Protein AF-A0AB33I3B4-F1 (afdb_monomer)

pLDDT: mean 81.53, std 11.17, range [46.66, 94.06]

Nearest PDB structures (foldseek):
  3l9x-assembly1_B  TM=9.784E-01  e=3.734E-07  Escherichia coli K-12
  3l9w-assembly1_A  TM=9.797E-01  e=5.227E-07  Escherichia coli K-12
  3f2v-assembly1_A-2  TM=9.753E-01  e=1.341E-06  Treponema denticola
  3l9w-assembly1_B  TM=9.763E-01  e=1.640E-06  Escherichia coli K-12
  5lva-assembly2_B  TM=9.719E-01  e=1.434E-06  Bacillus subtilis

Mean predicted aligned error: 6.93 Å

Organism: Escherichia coli (NCBI:txid562)

Sequence (97 aa):
MSQPAKVLLLFAHPESQDSVANRVLLKPATQLSNVTVHDLYAHYPDFFIDIPREQALLREHEVIVFQHPLYTYSCPALLKEWLDREETNWRESTGVA

InterPro domains:
  IPR003680 Flavodoxin-like fold [PF02525] (6-85)
  IPR029039 Flavoprotein-like superfamily [G3DSA:3.40.50.360] (5-88)
  IPR029039 Flavoprotein-like superfamily [SSF52218] (5-85)
  IPR046980 Glutathione-regulated potassium-efflux system ancillary protein KefG/KefF [PTHR47307] (5-85)

Radius of gyration: 14.54 Å; Cα contacts (8 Å, |Δi|>4): 102; chains: 1; bounding box: 38×36×38 Å

Solvent-accessible surface area (backbone atoms only — not comparable to full-atom values): 5878 Å² total; per-residue (Å²): 131,85,76,76,71,33,30,35,35,43,31,39,48,93,62,59,92,77,37,67,68,55,57,63,57,44,55,63,46,68,70,38,93,45,40,45,77,42,51,48,44,80,74,30,76,83,72,70,76,58,59,75,58,52,54,50,56,57,71,75,31,80,40,80,43,85,47,60,64,80,49,94,92,39,71,49,71,68,55,51,51,51,54,53,50,54,52,51,53,50,31,65,76,69,67,66,122

Structure (mmCIF, N/CA/C/O backbone):
data_AF-A0AB33I3B4-F1
#
_entry.id   AF-A0AB33I3B4-F1
#
loop_
_atom_site.group_PDB
_atom_site.id
_atom_site.type_symbol
_atom_site.label_atom_id
_atom_site.label_alt_id
_atom_site.label_comp_id
_atom_site.label_asym_id
_atom_site.label_entity_id
_atom_site.label_seq_id
_atom_site.pdbx_PDB_ins_code
_atom_site.Cartn_x
_atom_site.Cartn_y
_atom_site.Cartn_z
_atom_site.occupancy
_atom_site.B_iso_or_equiv
_atom_site.auth_seq_id
_atom_site.auth_comp_id
_atom_site.auth_asym_id
_atom_site.auth_atom_id
_atom_site.pdbx_PDB_model_num
ATOM 1 N N . MET A 1 1 ? -20.238 11.017 19.740 1.00 46.66 1 MET A N 1
ATOM 2 C CA . MET A 1 1 ? -19.020 10.184 19.848 1.00 46.66 1 MET A CA 1
ATOM 3 C C . MET A 1 1 ? -18.355 10.221 18.485 1.00 46.66 1 MET A C 1
ATOM 5 O O . MET A 1 1 ? -19.049 9.943 17.516 1.00 46.66 1 MET A O 1
ATOM 9 N N . SER A 1 2 ? -17.101 10.670 18.386 1.00 66.25 2 SER A N 1
ATOM 10 C CA . SER A 1 2 ? -16.400 10.732 17.096 1.00 66.25 2 SER A CA 1
ATOM 11 C C . SER A 1 2 ? -16.197 9.306 16.591 1.00 66.25 2 SER A C 1
ATOM 13 O O . SER A 1 2 ? -15.661 8.481 17.331 1.00 66.25 2 SER A O 1
ATO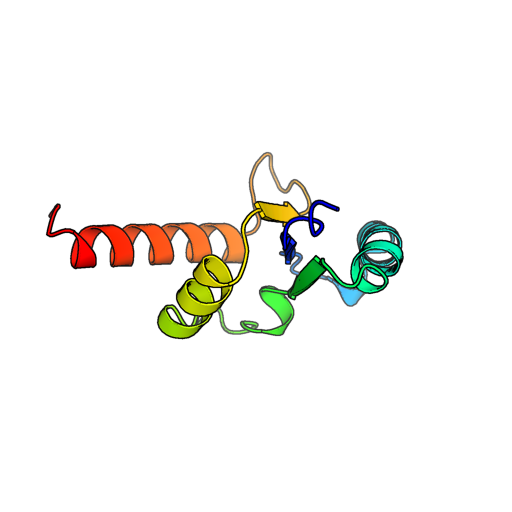M 15 N N . GLN A 1 3 ? -16.678 8.997 15.387 1.00 70.81 3 GLN A N 1
ATOM 16 C CA . GLN A 1 3 ? -16.332 7.741 14.721 1.00 70.81 3 GLN A CA 1
ATOM 17 C C . GLN A 1 3 ? -14.802 7.711 14.539 1.00 70.81 3 GLN A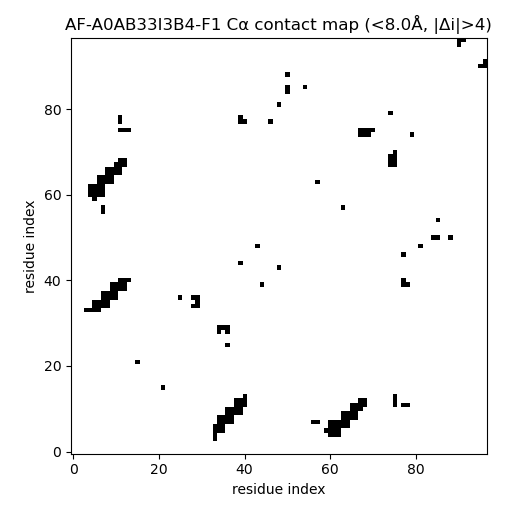 C 1
ATOM 19 O O . GLN A 1 3 ? -14.219 8.758 14.243 1.00 70.81 3 GLN A O 1
ATOM 24 N N . PRO A 1 4 ? -14.136 6.570 14.783 1.00 80.06 4 PRO A N 1
ATOM 25 C CA . PRO A 1 4 ? -12.706 6.453 14.533 1.00 80.06 4 PRO A CA 1
ATOM 26 C C . PRO A 1 4 ? -12.439 6.602 13.032 1.00 80.06 4 PRO A C 1
ATOM 28 O O . PRO A 1 4 ? -13.172 6.034 12.222 1.00 80.06 4 PRO A O 1
ATOM 31 N N . ALA A 1 5 ? -11.402 7.364 12.676 1.00 87.44 5 ALA A N 1
ATOM 32 C CA . ALA A 1 5 ? -11.053 7.608 11.282 1.00 87.44 5 ALA A CA 1
ATOM 33 C C . ALA A 1 5 ? -10.780 6.290 10.544 1.00 87.44 5 ALA A C 1
ATOM 35 O O . ALA A 1 5 ? -10.162 5.372 11.106 1.00 87.44 5 ALA A O 1
ATOM 36 N N . LYS A 1 6 ? -11.231 6.200 9.291 1.00 92.75 6 LYS A N 1
ATOM 37 C CA . LYS A 1 6 ? -10.950 5.038 8.437 1.00 92.75 6 LYS A CA 1
ATOM 38 C C . LYS A 1 6 ? -9.506 5.087 7.951 1.00 92.75 6 LYS A C 1
ATOM 40 O O . LYS A 1 6 ? -9.101 6.052 7.305 1.00 92.75 6 LYS A O 1
ATOM 45 N N . VAL A 1 7 ? -8.744 4.040 8.242 1.00 93.19 7 VAL A N 1
ATOM 46 C CA . VAL A 1 7 ? -7.321 3.935 7.913 1.00 93.19 7 VAL A CA 1
ATOM 47 C C . VAL A 1 7 ? -7.121 2.915 6.800 1.00 93.19 7 VAL A C 1
ATOM 49 O O . VAL A 1 7 ? -7.524 1.764 6.942 1.00 93.19 7 VAL A O 1
ATOM 52 N N . LEU A 1 8 ? -6.462 3.316 5.718 1.00 93.50 8 LEU A N 1
ATOM 53 C CA . LEU A 1 8 ? -5.944 2.418 4.695 1.00 93.50 8 LEU A CA 1
ATOM 54 C C . LEU A 1 8 ? -4.477 2.114 4.999 1.00 93.50 8 LEU A C 1
ATOM 56 O O . LEU A 1 8 ? -3.631 3.004 4.951 1.00 93.50 8 LEU A O 1
ATOM 60 N N . LEU A 1 9 ? -4.170 0.859 5.307 1.00 91.62 9 LEU A N 1
ATOM 61 C CA . LEU A 1 9 ? -2.808 0.370 5.474 1.00 91.62 9 LEU A CA 1
ATOM 62 C C . LEU A 1 9 ? -2.339 -0.258 4.158 1.00 91.62 9 LEU A C 1
ATOM 64 O O . LEU A 1 9 ? -2.659 -1.412 3.872 1.00 91.62 9 LEU A O 1
ATOM 68 N N . LEU A 1 10 ? -1.580 0.506 3.374 1.00 90.88 10 LEU A N 1
ATOM 69 C CA . LEU A 1 10 ? -0.922 0.039 2.158 1.00 90.88 10 LEU A CA 1
ATOM 70 C C . LEU A 1 10 ? 0.332 -0.738 2.540 1.00 90.88 10 LEU A C 1
ATOM 72 O O . LEU A 1 10 ? 1.342 -0.171 2.963 1.00 90.88 10 LEU A O 1
ATOM 76 N N . PHE A 1 11 ? 0.247 -2.052 2.405 1.00 87.81 11 PHE A N 1
ATOM 77 C CA . PHE A 1 11 ? 1.317 -2.973 2.718 1.00 87.81 11 PHE A CA 1
ATOM 78 C C . PHE A 1 11 ? 2.053 -3.379 1.441 1.00 87.81 11 PHE A C 1
ATOM 80 O O . PHE A 1 11 ? 1.454 -3.905 0.507 1.00 87.81 11 PHE A O 1
ATOM 87 N N . ALA A 1 12 ? 3.363 -3.146 1.399 1.00 86.31 12 ALA A N 1
ATOM 88 C CA . ALA A 1 12 ? 4.204 -3.517 0.267 1.00 86.31 12 ALA A CA 1
ATOM 89 C C . ALA A 1 12 ? 5.388 -4.353 0.750 1.00 86.31 12 ALA A C 1
ATOM 91 O O . ALA A 1 12 ? 6.374 -3.814 1.255 1.00 86.31 12 ALA A O 1
ATOM 92 N N . HIS A 1 13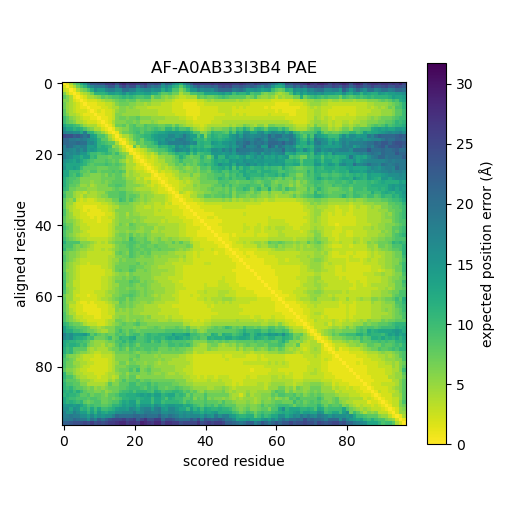 ? 5.310 -5.675 0.596 1.00 81.25 13 HIS A N 1
ATOM 93 C CA . HIS A 1 13 ? 6.420 -6.571 0.902 1.00 81.25 13 HIS A CA 1
ATOM 94 C C . HIS A 1 13 ? 6.537 -7.693 -0.147 1.00 81.25 13 HIS A C 1
ATOM 96 O O . HIS A 1 13 ? 5.650 -8.542 -0.205 1.00 81.25 13 HIS A O 1
ATOM 102 N N . PRO A 1 14 ? 7.634 -7.756 -0.928 1.00 70.19 14 PRO A N 1
ATOM 103 C CA . PRO A 1 14 ? 7.782 -8.721 -2.023 1.00 70.19 14 PRO A CA 1
ATOM 104 C C . PRO A 1 14 ? 7.801 -10.183 -1.557 1.00 70.19 14 PRO A C 1
ATOM 106 O O . PRO A 1 14 ? 7.253 -11.045 -2.231 1.00 70.19 14 PRO A O 1
ATOM 109 N N . GLU A 1 15 ? 8.361 -10.466 -0.377 1.00 67.50 15 GLU A N 1
ATOM 110 C CA . GLU A 1 15 ? 8.376 -11.813 0.223 1.00 67.50 15 GLU A CA 1
ATOM 111 C C . GLU A 1 15 ? 7.500 -11.875 1.484 1.00 67.50 15 GLU A C 1
ATOM 113 O O . GLU A 1 15 ? 7.975 -12.078 2.602 1.00 67.50 15 GLU A O 1
ATOM 118 N N . SER A 1 16 ? 6.204 -11.578 1.351 1.00 60.16 16 SER A N 1
ATOM 119 C CA . SER A 1 16 ? 5.296 -11.502 2.510 1.00 60.16 16 SER A CA 1
ATOM 120 C C . SER A 1 16 ? 5.173 -12.830 3.279 1.00 60.16 16 SER A C 1
ATOM 122 O O . SER A 1 16 ? 4.935 -12.812 4.490 1.00 60.16 16 SER A O 1
ATOM 124 N N . GLN A 1 17 ? 5.403 -13.973 2.616 1.00 56.47 17 GLN A N 1
ATOM 125 C CA . GLN A 1 17 ? 5.329 -15.312 3.219 1.00 56.47 17 GLN A CA 1
ATOM 126 C C . GLN A 1 17 ? 6.433 -15.578 4.258 1.00 56.47 17 GLN A C 1
ATOM 128 O O . GLN A 1 17 ? 6.162 -16.241 5.262 1.00 56.47 17 GLN A O 1
ATOM 133 N N . ASP A 1 18 ? 7.613 -14.976 4.092 1.00 57.09 18 ASP A N 1
ATOM 134 C CA . ASP A 1 18 ? 8.761 -15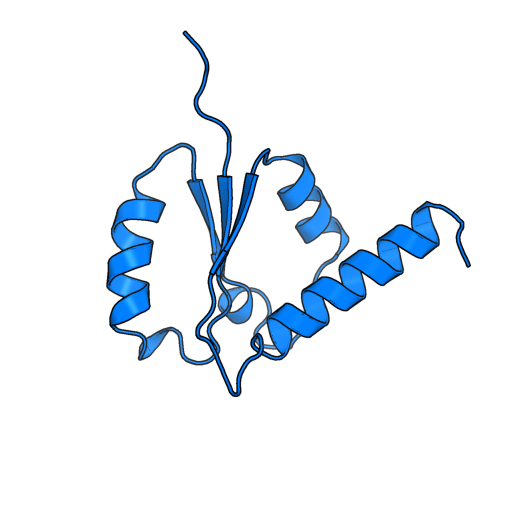.153 4.994 1.00 57.09 18 ASP A CA 1
ATOM 135 C C . ASP A 1 18 ? 8.885 -14.030 6.041 1.00 57.09 18 ASP A C 1
ATOM 137 O O . ASP A 1 18 ? 9.732 -14.060 6.939 1.00 57.09 18 ASP A O 1
ATOM 141 N N . SER A 1 19 ? 7.995 -13.034 5.989 1.00 58.53 19 SER A N 1
ATOM 142 C CA . SER A 1 19 ? 8.080 -11.844 6.833 1.00 58.53 19 SER A CA 1
ATOM 143 C C . SER A 1 19 ? 7.456 -12.053 8.221 1.00 58.53 19 SER A C 1
ATOM 145 O O . SER A 1 19 ? 6.286 -11.746 8.477 1.00 58.53 19 SER A O 1
ATOM 147 N N . VAL A 1 20 ? 8.263 -12.553 9.162 1.00 59.62 20 VAL A N 1
ATOM 148 C CA . VAL A 1 20 ? 7.866 -12.788 10.567 1.00 59.62 20 VAL A CA 1
ATOM 149 C C . VAL A 1 20 ? 7.384 -11.500 11.252 1.00 59.62 20 VAL A C 1
ATOM 151 O O . VAL A 1 20 ? 6.357 -11.512 11.930 1.00 59.62 20 VAL A O 1
ATO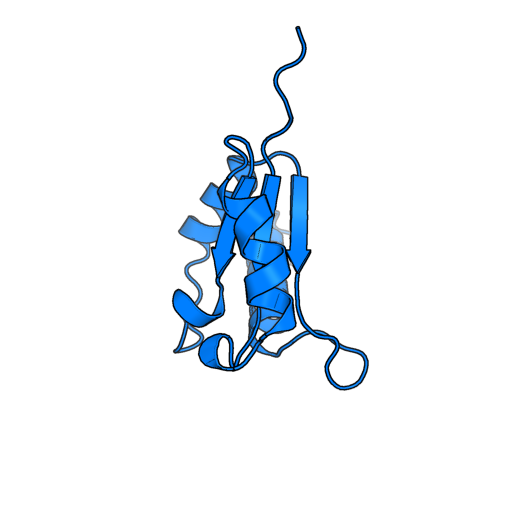M 154 N N . ALA A 1 21 ? 8.074 -10.373 11.042 1.00 60.88 21 ALA A N 1
ATOM 155 C CA . ALA A 1 21 ? 7.725 -9.091 11.661 1.00 60.88 21 ALA A CA 1
ATOM 156 C C . ALA A 1 21 ? 6.387 -8.532 11.144 1.00 60.88 21 ALA A C 1
ATOM 158 O O . ALA A 1 21 ? 5.566 -8.056 11.929 1.00 60.88 21 ALA A O 1
ATOM 159 N N . ASN A 1 22 ? 6.115 -8.653 9.842 1.00 62.56 22 ASN A N 1
ATOM 160 C CA . ASN A 1 22 ? 4.878 -8.129 9.269 1.00 62.56 22 ASN A CA 1
ATOM 161 C C . ASN A 1 22 ? 3.658 -8.973 9.632 1.00 62.56 22 ASN A C 1
ATOM 163 O O . ASN A 1 22 ? 2.607 -8.407 9.913 1.00 62.56 22 ASN A O 1
ATOM 167 N N . ARG A 1 23 ? 3.784 -10.301 9.769 1.00 64.94 23 ARG A N 1
ATOM 168 C CA . ARG A 1 23 ? 2.683 -11.133 10.298 1.00 64.94 23 ARG A CA 1
ATOM 169 C C . ARG A 1 23 ? 2.275 -10.743 11.721 1.00 64.94 23 ARG A C 1
ATOM 171 O O . ARG A 1 23 ? 1.096 -10.840 12.061 1.00 64.94 23 ARG A O 1
ATOM 178 N N . VAL A 1 24 ? 3.231 -10.315 12.548 1.00 65.94 24 VAL A N 1
ATOM 179 C CA . VAL A 1 24 ? 2.969 -9.876 13.928 1.00 65.94 24 VAL A CA 1
ATOM 180 C C . VAL A 1 24 ? 2.281 -8.510 13.959 1.00 65.94 24 VAL A C 1
ATOM 182 O O . VAL A 1 24 ? 1.387 -8.319 14.777 1.00 65.94 24 VAL A O 1
ATOM 185 N N . LEU A 1 25 ? 2.636 -7.593 13.055 1.00 68.50 25 LEU A N 1
ATOM 186 C CA . LEU A 1 25 ? 2.040 -6.252 12.979 1.00 68.50 25 LEU A CA 1
ATOM 187 C C . LEU A 1 25 ? 0.678 -6.231 12.265 1.00 68.50 25 LEU A C 1
ATOM 189 O O . LEU A 1 25 ? -0.214 -5.484 12.663 1.00 68.50 25 LEU A O 1
ATOM 193 N N . LEU A 1 26 ? 0.483 -7.084 11.255 1.00 71.25 26 LEU A N 1
ATOM 194 C CA . LEU A 1 26 ? -0.765 -7.158 10.492 1.00 71.25 26 LEU A CA 1
ATOM 195 C C . LEU A 1 26 ? -1.900 -7.821 11.283 1.00 71.25 26 LEU A C 1
ATOM 197 O O . LEU A 1 26 ? -3.052 -7.418 11.150 1.00 71.25 26 LEU A O 1
ATOM 201 N N . LYS A 1 27 ? -1.602 -8.803 12.147 1.00 74.44 27 LYS A N 1
ATOM 202 C CA . LYS A 1 27 ? -2.627 -9.495 12.950 1.00 74.44 27 LYS A CA 1
ATOM 203 C C . LYS A 1 27 ? -3.483 -8.528 13.787 1.00 74.44 27 LYS A C 1
ATOM 205 O O . LYS A 1 27 ? -4.700 -8.575 13.639 1.00 74.44 27 LYS A O 1
ATOM 210 N N . PRO A 1 28 ? -2.909 -7.640 14.618 1.00 76.94 28 PRO A N 1
ATOM 211 C CA . PRO A 1 28 ? -3.685 -6.644 15.354 1.00 76.94 28 PRO A CA 1
ATOM 212 C C . PRO A 1 28 ? -4.378 -5.634 14.435 1.00 76.94 28 PRO A C 1
ATOM 214 O O . PRO A 1 28 ? -5.524 -5.282 14.687 1.00 76.94 28 PRO A O 1
ATOM 217 N N . ALA A 1 29 ? -3.721 -5.202 13.351 1.00 77.06 29 ALA A N 1
ATOM 218 C CA . ALA A 1 29 ? -4.288 -4.230 12.415 1.00 77.06 29 ALA A CA 1
ATOM 219 C C . ALA A 1 29 ? -5.564 -4.758 11.737 1.00 77.06 29 ALA A C 1
ATOM 221 O O . ALA A 1 29 ? -6.565 -4.055 11.696 1.00 77.06 29 ALA A O 1
ATOM 222 N N . THR A 1 30 ? -5.572 -6.023 11.304 1.00 76.25 30 THR A N 1
ATOM 223 C CA . THR A 1 30 ? -6.762 -6.669 10.709 1.00 76.25 30 THR A CA 1
ATOM 224 C C . THR A 1 30 ? -7.925 -6.871 11.685 1.00 76.25 30 THR A C 1
ATOM 226 O O . THR A 1 30 ? -9.047 -7.117 11.254 1.00 76.25 30 THR A O 1
ATOM 229 N N . GLN A 1 31 ? -7.686 -6.784 12.998 1.00 82.88 31 GLN A N 1
ATOM 230 C CA . GLN A 1 31 ? -8.737 -6.901 14.016 1.00 82.88 31 GLN A CA 1
ATOM 231 C C . GLN A 1 31 ? -9.446 -5.569 14.290 1.00 82.88 31 GLN A C 1
ATOM 233 O O . GLN A 1 31 ? -10.485 -5.549 14.952 1.00 82.88 31 GLN A O 1
ATOM 238 N N . LEU A 1 32 ? -8.902 -4.456 13.794 1.00 85.19 32 LEU A N 1
ATOM 239 C CA . LEU A 1 32 ? -9.504 -3.140 13.935 1.00 85.19 32 LEU A CA 1
ATOM 240 C C . LEU A 1 32 ? -10.528 -2.918 12.821 1.00 85.19 32 LEU A C 1
ATOM 242 O O . LEU A 1 32 ? -10.196 -2.901 11.642 1.00 85.19 32 LEU A O 1
ATOM 246 N N . SER A 1 33 ? -11.785 -2.694 13.203 1.00 84.62 33 SER A N 1
ATOM 247 C CA . SER A 1 33 ? -12.893 -2.482 12.253 1.00 84.62 33 SER A CA 1
ATOM 248 C C . SER A 1 33 ? -12.757 -1.227 11.382 1.00 84.62 33 SER A C 1
ATOM 250 O O . SER A 1 33 ? -13.425 -1.118 10.359 1.00 84.62 33 SER A O 1
ATOM 252 N N . ASN A 1 34 ? -11.904 -0.281 11.778 1.00 89.44 34 ASN A N 1
ATOM 253 C CA . ASN A 1 34 ? -11.637 0.955 11.050 1.00 89.44 34 ASN A CA 1
ATOM 254 C C . ASN A 1 34 ? -10.348 0.902 10.212 1.00 89.44 34 ASN A C 1
ATOM 256 O O . ASN A 1 34 ? -9.966 1.932 9.661 1.00 89.44 34 ASN A O 1
ATOM 260 N N . VAL A 1 35 ? -9.665 -0.248 10.136 1.00 90.25 35 VAL A N 1
ATOM 261 C CA . VAL A 1 35 ? -8.418 -0.411 9.377 1.00 90.25 35 VAL A CA 1
ATOM 262 C C . VAL A 1 35 ? -8.629 -1.390 8.227 1.00 90.25 35 VAL A C 1
ATOM 264 O O . VAL A 1 35 ? -8.959 -2.556 8.435 1.00 90.25 35 VAL A O 1
ATOM 267 N N . THR A 1 36 ? -8.363 -0.929 7.012 1.00 91.00 36 THR A N 1
ATOM 268 C CA . THR A 1 36 ? -8.338 -1.754 5.806 1.00 91.00 36 THR A CA 1
ATOM 269 C C . THR A 1 36 ? -6.892 -2.061 5.459 1.00 91.00 36 THR A C 1
ATOM 271 O O . THR A 1 36 ? -6.117 -1.156 5.162 1.00 91.00 36 THR A O 1
ATOM 274 N N . VAL A 1 37 ? -6.514 -3.338 5.497 1.00 89.50 37 VAL A N 1
ATOM 275 C CA . VAL A 1 37 ? -5.186 -3.787 5.061 1.00 89.50 37 VAL A CA 1
ATOM 276 C C . VAL A 1 37 ? -5.233 -4.099 3.573 1.00 89.50 37 VAL A C 1
ATOM 278 O O . VAL A 1 37 ? -6.009 -4.952 3.147 1.00 89.50 37 VAL A O 1
ATOM 281 N N . HIS A 1 38 ? -4.387 -3.430 2.799 1.00 90.81 38 HIS A N 1
ATOM 282 C CA . HIS A 1 38 ? -4.273 -3.615 1.360 1.00 90.81 38 HIS A CA 1
ATOM 283 C C . HIS A 1 38 ? -2.843 -4.035 1.004 1.00 90.81 38 HIS A C 1
ATOM 285 O O . HIS A 1 38 ? -1.921 -3.226 1.071 1.00 90.81 38 HIS A O 1
ATOM 291 N N . ASP A 1 39 ? -2.654 -5.311 0.662 1.00 89.12 39 ASP A N 1
ATOM 292 C CA . ASP A 1 39 ? -1.355 -5.860 0.253 1.00 89.12 39 ASP A CA 1
ATOM 293 C C . ASP A 1 39 ? -1.154 -5.683 -1.257 1.00 89.12 39 ASP A C 1
ATOM 295 O O . ASP A 1 39 ? -1.783 -6.367 -2.069 1.00 89.12 39 ASP A O 1
ATOM 299 N N . LEU A 1 40 ? -0.255 -4.768 -1.622 1.00 88.81 40 LEU A N 1
ATOM 300 C CA . LEU A 1 40 ? 0.039 -4.437 -3.012 1.00 88.81 40 LEU A CA 1
ATOM 301 C C . LEU A 1 40 ? 0.639 -5.623 -3.771 1.00 88.81 40 LEU A C 1
ATOM 303 O O . LEU A 1 40 ? 0.256 -5.861 -4.912 1.00 88.81 40 LEU A O 1
ATOM 307 N N . TYR A 1 41 ? 1.538 -6.399 -3.158 1.00 85.94 41 TYR A N 1
ATOM 308 C CA . TYR A 1 41 ? 2.183 -7.529 -3.840 1.00 85.94 41 TYR A CA 1
ATOM 309 C C . TYR A 1 41 ? 1.237 -8.722 -4.000 1.00 85.94 41 TYR A C 1
ATOM 311 O O . TYR A 1 41 ? 1.370 -9.483 -4.957 1.00 85.94 41 TYR A O 1
ATOM 319 N N . ALA A 1 42 ? 0.265 -8.879 -3.097 1.00 85.62 42 ALA A N 1
ATOM 320 C CA . ALA A 1 42 ? -0.782 -9.886 -3.247 1.00 85.62 42 ALA A CA 1
ATOM 321 C C . ALA A 1 42 ? -1.798 -9.521 -4.343 1.00 85.62 42 ALA A C 1
ATOM 323 O O . ALA A 1 42 ? -2.299 -10.411 -5.030 1.00 85.62 42 ALA A O 1
ATOM 324 N N . HIS A 1 43 ? -2.118 -8.232 -4.501 1.00 87.44 43 HIS A N 1
ATOM 325 C CA . HIS A 1 43 ? -3.073 -7.762 -5.510 1.00 87.44 43 HIS A CA 1
ATOM 326 C C . HIS A 1 43 ? -2.463 -7.581 -6.901 1.00 87.44 43 HIS A C 1
ATOM 328 O O . HIS A 1 43 ? -3.144 -7.866 -7.884 1.00 87.44 43 HIS A O 1
ATOM 334 N N . TYR A 1 44 ? -1.203 -7.155 -6.976 1.00 90.00 44 TYR A N 1
ATOM 335 C CA . TYR A 1 44 ? -0.506 -6.830 -8.221 1.00 90.00 44 TYR A CA 1
ATOM 336 C C . TYR A 1 44 ? 0.836 -7.576 -8.315 1.00 90.00 44 TYR A C 1
ATOM 338 O O . TYR A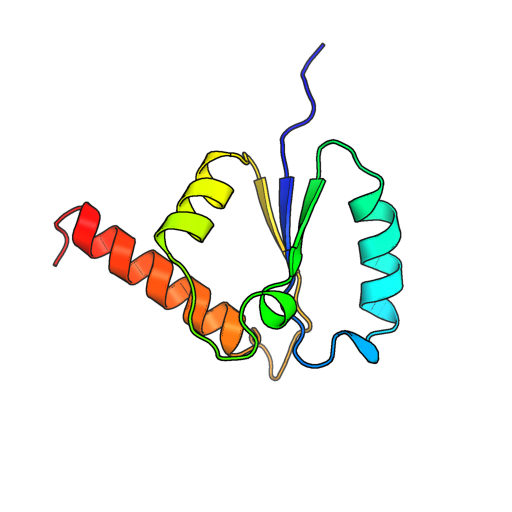 1 44 ? 1.895 -6.944 -8.374 1.00 90.00 44 TYR A O 1
ATOM 346 N N . PRO A 1 45 ? 0.835 -8.925 -8.328 1.00 85.06 45 PRO A N 1
ATOM 347 C CA . PRO A 1 45 ? 2.070 -9.706 -8.448 1.00 85.06 45 PRO A CA 1
ATOM 348 C C . PRO A 1 45 ? 2.787 -9.477 -9.791 1.00 85.06 45 PRO A C 1
ATOM 350 O O . PRO A 1 45 ? 3.985 -9.717 -9.910 1.00 85.06 45 PRO A O 1
ATOM 353 N N . ASP A 1 46 ? 2.050 -9.010 -10.796 1.00 87.75 46 ASP A N 1
ATOM 354 C CA . ASP A 1 46 ? 2.475 -8.709 -12.160 1.00 87.75 46 ASP A CA 1
ATOM 355 C C . ASP A 1 46 ? 2.736 -7.210 -12.406 1.00 87.75 46 ASP A C 1
ATOM 357 O O . ASP A 1 46 ? 3.030 -6.828 -13.536 1.00 87.75 46 ASP A O 1
ATOM 361 N N . PHE A 1 47 ? 2.664 -6.370 -11.362 1.00 84.81 47 PHE A N 1
ATOM 362 C CA . PHE A 1 47 ? 2.897 -4.917 -11.406 1.00 84.81 47 PHE A CA 1
ATOM 363 C C . PHE A 1 47 ? 1.871 -4.127 -12.252 1.00 84.81 47 PHE A C 1
ATOM 365 O O . PHE A 1 47 ? 2.030 -2.927 -12.490 1.00 84.81 47 PHE A O 1
ATOM 372 N N . PHE A 1 48 ? 0.760 -4.744 -12.666 1.00 88.88 48 PHE A N 1
ATOM 373 C CA . PHE A 1 48 ? -0.317 -4.049 -13.376 1.00 88.88 48 PHE A CA 1
ATOM 374 C C . PHE A 1 48 ? -1.313 -3.413 -12.402 1.00 88.88 48 PHE A C 1
ATOM 376 O O . PHE A 1 48 ? -2.363 -3.970 -12.098 1.00 88.88 48 PHE A O 1
ATOM 383 N N . ILE A 1 49 ? -0.979 -2.213 -11.925 1.00 90.00 49 ILE A N 1
ATOM 384 C CA . ILE A 1 49 ? -1.786 -1.473 -10.942 1.00 90.00 49 ILE A CA 1
ATOM 385 C C . ILE A 1 49 ? -3.068 -0.910 -11.579 1.00 90.00 49 ILE A C 1
ATOM 387 O O . ILE A 1 49 ? -3.008 -0.198 -12.588 1.00 90.00 49 ILE A O 1
ATOM 391 N N . ASP A 1 50 ? -4.214 -1.191 -10.952 1.00 91.06 50 ASP A N 1
ATOM 392 C CA . ASP A 1 50 ? -5.544 -0.690 -11.324 1.00 91.06 50 ASP A CA 1
ATOM 393 C C . ASP A 1 50 ? -5.824 0.668 -10.658 1.00 91.06 50 ASP A C 1
ATOM 395 O O . ASP A 1 50 ? -6.346 0.756 -9.548 1.00 91.06 50 ASP A O 1
ATOM 399 N N . ILE A 1 51 ? -5.467 1.747 -11.355 1.00 90.31 51 ILE A N 1
ATOM 400 C CA . ILE A 1 51 ? -5.560 3.118 -10.830 1.00 90.31 51 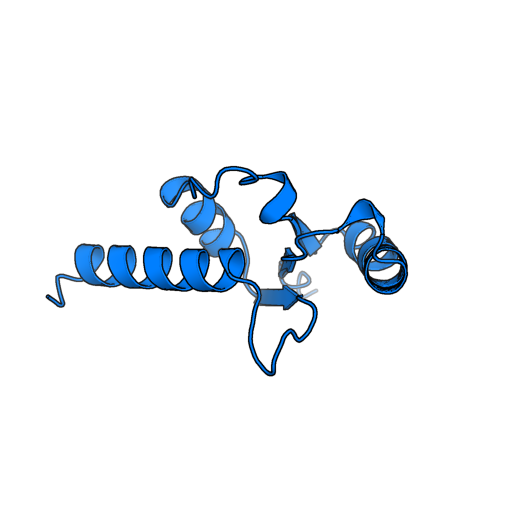ILE A CA 1
ATOM 401 C C . ILE A 1 51 ? -6.988 3.527 -10.431 1.00 90.31 51 ILE A C 1
ATOM 403 O O . ILE A 1 51 ? -7.166 4.045 -9.328 1.00 90.31 51 ILE A O 1
ATOM 407 N N . PRO A 1 52 ? -8.043 3.282 -11.236 1.00 90.00 52 PRO A N 1
ATOM 408 C CA . PRO A 1 52 ? -9.414 3.563 -10.807 1.00 90.00 52 PRO A CA 1
ATOM 409 C C . PRO A 1 52 ? -9.793 2.920 -9.467 1.00 90.00 52 PRO A C 1
ATOM 411 O O . PRO A 1 52 ? -10.476 3.553 -8.652 1.00 90.00 52 PRO A O 1
ATOM 414 N N . ARG A 1 53 ? -9.353 1.678 -9.233 1.00 91.38 53 ARG A N 1
ATOM 415 C CA . ARG A 1 53 ? -9.601 0.953 -7.984 1.00 91.38 53 ARG A CA 1
ATOM 416 C C . ARG A 1 53 ? -8.821 1.545 -6.814 1.00 91.38 53 ARG A C 1
ATOM 418 O O . ARG A 1 53 ? -9.409 1.755 -5.752 1.00 91.38 53 ARG A O 1
ATOM 425 N N . GLU A 1 54 ? -7.537 1.827 -6.998 1.00 92.25 54 GLU A N 1
ATOM 426 C CA . GLU A 1 54 ? -6.690 2.419 -5.958 1.00 92.25 54 GLU A CA 1
ATOM 427 C C . GLU A 1 54 ? -7.208 3.801 -5.544 1.00 92.25 54 GLU A C 1
ATOM 429 O O . GLU A 1 54 ? -7.406 4.062 -4.360 1.00 92.25 54 GLU A O 1
ATOM 434 N N . GLN A 1 55 ? -7.599 4.649 -6.495 1.00 90.31 55 GLN A N 1
ATOM 435 C CA . GLN A 1 55 ? -8.209 5.940 -6.176 1.00 90.31 55 GLN A CA 1
ATOM 436 C C . GLN A 1 55 ? -9.550 5.820 -5.444 1.00 90.31 55 GLN A C 1
ATOM 438 O O . GLN A 1 55 ? -9.870 6.660 -4.601 1.00 90.31 55 GLN A O 1
ATOM 443 N N . ALA A 1 56 ? -10.368 4.811 -5.763 1.00 91.38 56 ALA A N 1
ATOM 444 C CA . ALA A 1 56 ? -11.593 4.552 -5.011 1.00 91.38 56 ALA A CA 1
ATOM 445 C C . ALA A 1 56 ? -11.273 4.195 -3.554 1.00 91.38 56 ALA A C 1
ATOM 447 O O . ALA A 1 56 ? -11.839 4.801 -2.645 1.00 91.38 56 ALA A O 1
ATOM 448 N N . LEU A 1 57 ? -10.290 3.314 -3.339 1.00 91.44 57 LEU A N 1
ATOM 449 C CA . LEU A 1 57 ? -9.785 2.979 -2.009 1.00 91.44 57 LEU A CA 1
ATOM 450 C C . LEU A 1 57 ? -9.262 4.218 -1.273 1.00 91.44 57 LEU A C 1
ATOM 452 O O . LEU A 1 57 ? -9.626 4.428 -0.119 1.00 91.44 57 LEU A O 1
ATOM 456 N N . LEU A 1 58 ? -8.479 5.079 -1.925 1.00 90.88 58 LEU A N 1
ATOM 457 C CA . LEU A 1 58 ? -7.964 6.308 -1.312 1.00 90.88 58 LEU A CA 1
ATOM 458 C C . LEU A 1 58 ? -9.088 7.269 -0.896 1.00 90.88 58 LEU A C 1
ATOM 460 O O . LEU A 1 58 ? -8.992 7.890 0.156 1.00 90.88 58 LEU A O 1
ATOM 464 N N . ARG A 1 59 ? -10.173 7.371 -1.677 1.00 90.88 59 ARG A N 1
ATOM 465 C CA . ARG A 1 59 ? -11.328 8.236 -1.359 1.00 90.88 59 ARG A CA 1
ATOM 466 C C . ARG A 1 59 ? -12.201 7.705 -0.221 1.00 90.88 59 ARG A C 1
ATOM 468 O O . ARG A 1 59 ? -12.901 8.483 0.421 1.00 90.88 59 ARG A O 1
ATOM 475 N N . GLU A 1 60 ? -12.200 6.397 0.014 1.00 91.75 60 GLU A N 1
ATOM 476 C CA . GLU A 1 60 ? -12.989 5.765 1.079 1.00 91.75 60 GLU A CA 1
ATOM 477 C C . GLU A 1 60 ? -12.361 5.899 2.474 1.00 91.75 60 GLU A C 1
ATOM 479 O O . GLU A 1 60 ? -13.044 5.656 3.478 1.00 91.75 60 GLU A O 1
ATOM 484 N N . HIS A 1 61 ? -11.082 6.280 2.542 1.00 94.06 61 HIS A N 1
ATOM 485 C CA . HIS A 1 61 ? -10.292 6.333 3.767 1.00 94.06 61 HIS A CA 1
ATOM 486 C C . HIS A 1 61 ? -9.778 7.749 4.041 1.00 94.06 61 HIS A C 1
ATOM 488 O O . HIS A 1 61 ? -9.541 8.541 3.137 1.00 94.06 61 HIS A O 1
ATOM 494 N N . GLU A 1 62 ? -9.603 8.070 5.319 1.00 91.38 62 GLU A N 1
ATOM 495 C CA . GLU A 1 62 ? -9.180 9.400 5.776 1.00 91.38 62 GLU A CA 1
ATOM 496 C C . GLU A 1 62 ? -7.681 9.449 6.074 1.00 91.38 62 GLU A C 1
ATOM 498 O O . GLU A 1 62 ? -7.047 10.497 5.963 1.00 91.38 62 GLU A O 1
ATOM 503 N N . VAL A 1 63 ? -7.110 8.311 6.471 1.00 92.19 63 VAL A N 1
ATOM 504 C CA . VAL A 1 63 ? -5.693 8.175 6.804 1.00 92.19 63 VAL A CA 1
ATOM 505 C C . VAL A 1 63 ? -5.097 7.075 5.951 1.00 92.19 63 VAL A C 1
ATOM 507 O O . VAL A 1 63 ? -5.615 5.962 5.923 1.00 92.19 63 VAL A O 1
ATOM 510 N N . ILE A 1 64 ? -3.979 7.369 5.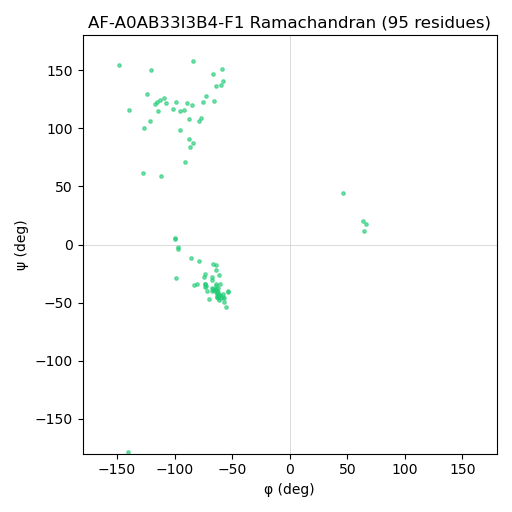298 1.00 92.62 64 ILE A N 1
ATOM 511 C CA . ILE A 1 64 ? -3.237 6.401 4.495 1.00 92.62 64 ILE A CA 1
ATOM 512 C C . ILE A 1 64 ? -1.902 6.148 5.189 1.00 92.62 64 ILE A C 1
ATOM 514 O O . ILE A 1 64 ? -1.154 7.080 5.482 1.00 92.62 64 ILE A O 1
ATOM 518 N N . VAL A 1 65 ? -1.615 4.883 5.477 1.00 91.44 65 VAL A N 1
ATOM 519 C CA . VAL A 1 65 ? -0.379 4.433 6.117 1.00 91.44 65 VAL A CA 1
ATOM 520 C C . VAL A 1 65 ? 0.356 3.526 5.147 1.00 91.44 65 VAL A C 1
ATOM 522 O O . VAL A 1 65 ? -0.161 2.484 4.758 1.00 91.44 65 VAL A O 1
ATOM 525 N N . PHE A 1 66 ? 1.581 3.898 4.793 1.00 90.31 66 PHE A N 1
ATOM 526 C CA . PHE A 1 66 ? 2.466 3.061 3.991 1.00 90.31 66 PHE A CA 1
ATOM 527 C C . PHE A 1 66 ? 3.330 2.203 4.916 1.00 90.31 66 PHE A C 1
ATOM 529 O O . PHE A 1 66 ? 4.146 2.725 5.675 1.00 90.31 66 PHE A O 1
ATOM 536 N N . GLN A 1 67 ? 3.160 0.884 4.854 1.00 87.69 67 GLN A N 1
ATOM 537 C CA . GLN A 1 67 ? 3.970 -0.076 5.596 1.00 87.69 67 GLN A CA 1
ATOM 538 C C . GLN A 1 67 ? 4.781 -0.928 4.624 1.00 87.69 67 GLN A C 1
ATOM 540 O O . GLN A 1 67 ? 4.247 -1.736 3.866 1.00 87.69 67 GLN A O 1
ATOM 545 N N . HIS A 1 68 ? 6.099 -0.784 4.683 1.00 85.12 68 HIS A N 1
ATOM 546 C CA . HIS A 1 68 ? 7.028 -1.565 3.881 1.00 85.12 68 HIS A CA 1
ATOM 547 C C . HIS A 1 68 ? 8.343 -1.770 4.646 1.00 85.12 68 HIS A C 1
ATOM 549 O O . HIS A 1 68 ? 8.681 -0.964 5.519 1.00 85.12 68 HIS A O 1
ATOM 555 N N . PRO A 1 69 ? 9.108 -2.834 4.350 1.00 80.44 69 PRO A N 1
ATOM 556 C CA . PRO A 1 69 ? 10.470 -2.943 4.846 1.00 80.44 69 PRO A CA 1
ATOM 557 C C . PRO A 1 69 ? 11.336 -1.858 4.194 1.00 80.44 69 PRO A C 1
ATOM 559 O O . PRO A 1 69 ? 11.130 -1.483 3.036 1.00 80.44 69 PRO A O 1
ATOM 562 N N . LEU A 1 70 ? 12.318 -1.351 4.934 1.00 77.44 70 LEU A N 1
ATOM 563 C CA . LEU A 1 70 ? 13.314 -0.447 4.374 1.00 77.44 70 LEU A CA 1
ATOM 564 C C . LEU A 1 70 ? 14.317 -1.275 3.559 1.00 77.44 70 LEU A C 1
ATOM 566 O O . LEU A 1 70 ? 15.130 -2.001 4.133 1.00 77.44 70 LEU A O 1
ATOM 570 N N . TYR A 1 71 ? 14.280 -1.161 2.232 1.00 72.19 71 TYR A N 1
ATOM 571 C CA . TYR A 1 71 ? 15.268 -1.785 1.351 1.00 72.19 71 TYR A CA 1
ATOM 572 C C . TYR A 1 71 ? 16.185 -0.722 0.774 1.00 72.19 71 TYR A C 1
ATOM 574 O O . TYR A 1 71 ? 15.717 0.224 0.148 1.00 72.19 71 TYR A O 1
ATOM 582 N N . THR A 1 72 ? 17.496 -0.858 1.008 1.00 74.81 72 THR A N 1
ATOM 583 C CA . THR A 1 72 ? 18.524 0.066 0.488 1.00 74.81 72 THR A CA 1
ATOM 584 C C . THR A 1 72 ? 18.157 1.546 0.679 1.00 74.81 72 THR A C 1
ATOM 586 O O . THR A 1 72 ? 18.292 2.343 -0.242 1.00 74.81 72 THR A O 1
ATOM 589 N N . TYR A 1 73 ? 17.657 1.906 1.868 1.00 74.12 73 TYR A N 1
ATOM 590 C CA . TYR A 1 73 ? 17.202 3.265 2.212 1.00 74.12 73 TYR A CA 1
ATOM 591 C C . TYR A 1 73 ? 15.995 3.787 1.406 1.00 74.12 73 TYR A C 1
ATOM 593 O O . TYR A 1 73 ? 15.765 4.993 1.365 1.00 74.12 73 TYR A O 1
ATOM 601 N N . SER A 1 74 ? 15.207 2.901 0.792 1.00 78.00 74 SER A N 1
ATOM 602 C CA . SER A 1 74 ? 14.047 3.248 -0.032 1.00 78.00 74 SER A CA 1
ATOM 603 C C . SER A 1 74 ? 12.865 2.286 0.179 1.00 78.00 74 SER A C 1
ATOM 605 O O . SER A 1 74 ? 12.902 1.371 1.012 1.00 78.00 74 SER A O 1
ATOM 607 N N . CYS A 1 75 ? 11.790 2.537 -0.567 1.00 81.56 75 CYS A N 1
ATOM 608 C CA . CYS A 1 75 ? 10.618 1.681 -0.674 1.00 81.56 75 CYS A CA 1
ATOM 609 C C . CYS A 1 75 ? 10.813 0.562 -1.718 1.00 81.56 75 CYS A C 1
ATOM 611 O O . CYS A 1 75 ? 11.641 0.690 -2.624 1.00 81.56 75 CYS A O 1
ATOM 613 N N . PRO A 1 76 ? 10.055 -0.545 -1.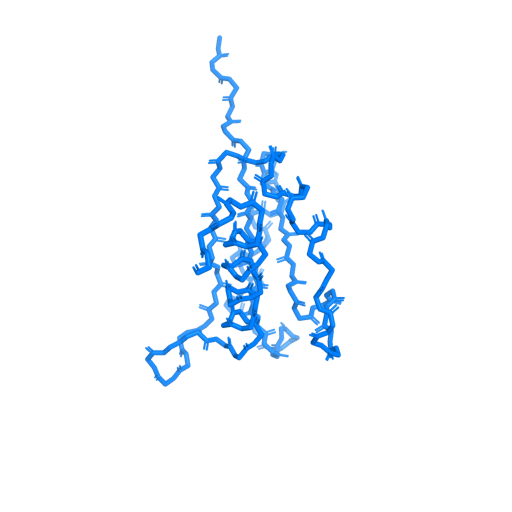616 1.00 84.12 76 PRO A N 1
ATOM 614 C CA . PRO A 1 76 ? 10.027 -1.581 -2.644 1.00 84.12 76 PRO A CA 1
ATOM 615 C C . PRO A 1 76 ? 9.578 -1.037 -4.006 1.00 84.12 76 PRO A C 1
ATOM 617 O O . PRO A 1 76 ? 8.766 -0.113 -4.073 1.00 84.12 76 PRO A O 1
ATOM 620 N N . ALA A 1 77 ? 10.051 -1.660 -5.090 1.00 86.81 77 ALA A N 1
ATOM 621 C CA . ALA A 1 77 ? 9.787 -1.217 -6.462 1.00 86.81 77 ALA A CA 1
ATOM 622 C C . ALA A 1 77 ? 8.291 -1.037 -6.769 1.00 86.81 77 ALA A C 1
ATOM 624 O O . ALA A 1 77 ? 7.914 -0.039 -7.373 1.00 86.81 77 ALA A O 1
ATOM 625 N N . LEU A 1 78 ? 7.437 -1.949 -6.289 1.00 87.94 78 LEU A N 1
ATOM 626 C CA . LEU A 1 78 ? 5.995 -1.871 -6.527 1.00 87.94 78 LEU A CA 1
ATOM 627 C C . LEU A 1 78 ? 5.352 -0.660 -5.840 1.00 87.94 78 LEU A C 1
ATOM 629 O O . LEU A 1 78 ? 4.484 -0.017 -6.417 1.00 87.94 78 LEU A O 1
ATOM 633 N N . LEU A 1 79 ? 5.798 -0.314 -4.627 1.00 89.12 79 LEU A N 1
ATOM 634 C CA . LEU A 1 79 ? 5.299 0.877 -3.937 1.00 89.12 79 LEU A CA 1
ATOM 635 C C . LEU A 1 79 ? 5.749 2.154 -4.655 1.00 89.12 79 LEU A C 1
ATOM 637 O O . LEU A 1 79 ? 4.979 3.105 -4.762 1.00 89.12 79 LEU A O 1
ATOM 641 N N . LYS A 1 80 ? 6.978 2.170 -5.183 1.00 88.69 80 LYS A N 1
ATOM 642 C CA . LYS A 1 80 ? 7.455 3.293 -5.991 1.00 88.69 80 LYS A CA 1
ATOM 643 C C . LYS A 1 80 ? 6.636 3.455 -7.272 1.00 88.69 80 LYS A C 1
ATOM 645 O O . LYS A 1 80 ? 6.237 4.570 -7.586 1.00 88.69 80 LYS A O 1
ATOM 650 N N . GLU A 1 81 ? 6.359 2.358 -7.973 1.00 89.56 81 GLU A N 1
ATOM 651 C CA . GLU A 1 81 ? 5.529 2.379 -9.180 1.00 89.56 81 GLU A CA 1
ATOM 652 C C . GLU A 1 81 ? 4.091 2.820 -8.882 1.00 89.56 81 GLU A C 1
ATOM 654 O O . GLU A 1 81 ? 3.527 3.613 -9.634 1.00 89.56 81 GLU A O 1
ATOM 659 N N . TRP A 1 82 ? 3.518 2.371 -7.764 1.00 91.94 82 TRP A N 1
ATOM 660 C CA . TRP A 1 82 ? 2.200 2.811 -7.309 1.00 91.94 82 TRP A CA 1
ATOM 661 C C . TRP A 1 82 ? 2.144 4.332 -7.131 1.00 91.94 82 TRP A C 1
ATOM 663 O O . TRP A 1 82 ? 1.272 4.984 -7.701 1.00 91.94 82 TRP A O 1
ATOM 673 N N . LEU A 1 83 ? 3.127 4.912 -6.431 1.00 90.12 83 LEU A N 1
ATOM 674 C CA . LEU A 1 83 ? 3.210 6.363 -6.225 1.00 90.12 83 LEU A CA 1
ATOM 675 C C . LEU A 1 83 ? 3.329 7.128 -7.553 1.00 90.12 83 LEU A C 1
ATOM 677 O O . LEU A 1 83 ? 2.636 8.124 -7.749 1.00 90.12 83 LEU A O 1
ATOM 681 N N . ASP A 1 84 ? 4.164 6.642 -8.475 1.00 89.12 84 ASP A N 1
ATOM 682 C CA . ASP A 1 84 ? 4.394 7.295 -9.770 1.00 89.12 84 ASP A CA 1
ATOM 683 C C . ASP A 1 84 ? 3.141 7.299 -10.653 1.00 89.12 84 ASP A C 1
ATOM 685 O O . ASP A 1 84 ? 2.852 8.289 -11.336 1.00 89.12 84 ASP A O 1
ATOM 689 N N . ARG A 1 85 ? 2.372 6.203 -10.646 1.00 87.94 85 ARG A N 1
ATOM 690 C CA . ARG A 1 85 ? 1.137 6.116 -11.433 1.00 87.94 85 ARG A CA 1
ATOM 691 C C . ARG A 1 85 ? 0.029 6.992 -10.859 1.00 87.94 85 ARG A C 1
ATOM 693 O O . ARG A 1 85 ? -0.670 7.645 -11.635 1.00 87.94 85 ARG A O 1
ATOM 700 N N . GLU A 1 86 ? -0.105 7.044 -9.535 1.00 86.50 86 GLU A N 1
ATOM 701 C CA . GLU A 1 86 ? -1.058 7.943 -8.876 1.00 86.50 86 GLU A CA 1
ATOM 702 C C . GLU A 1 86 ? -0.729 9.416 -9.164 1.00 86.50 86 GLU A C 1
ATOM 704 O O . GLU A 1 86 ? -1.617 10.186 -9.533 1.00 86.50 86 GLU A O 1
ATOM 709 N N . GLU A 1 87 ? 0.549 9.808 -9.094 1.00 83.62 87 GLU A N 1
ATOM 710 C CA . GLU A 1 87 ? 0.978 11.170 -9.438 1.00 83.62 87 GLU A CA 1
ATOM 711 C C . GLU A 1 87 ? 0.704 11.500 -10.912 1.00 83.62 87 GLU A C 1
ATOM 713 O O . GLU A 1 87 ? 0.184 12.573 -11.229 1.00 83.62 87 GLU A O 1
ATOM 718 N N . THR A 1 88 ? 1.024 10.579 -11.823 1.00 80.06 88 THR A N 1
ATOM 719 C CA . THR A 1 88 ? 0.818 10.782 -13.264 1.00 80.06 88 THR A CA 1
ATOM 720 C C . THR A 1 88 ? -0.662 10.993 -13.581 1.00 80.06 88 THR A C 1
ATOM 722 O O . THR A 1 88 ? -1.019 11.970 -14.239 1.00 80.06 88 THR A O 1
ATOM 725 N N . ASN A 1 89 ? -1.539 10.138 -13.051 1.00 84.62 89 ASN A N 1
ATOM 726 C CA . ASN A 1 89 ? -2.979 10.258 -13.268 1.00 84.62 89 ASN A CA 1
ATOM 727 C C . ASN A 1 89 ? -3.545 11.539 -12.630 1.00 84.62 89 ASN A C 1
ATOM 729 O O . ASN A 1 89 ? -4.361 12.238 -13.233 1.00 84.62 89 ASN A O 1
ATOM 733 N N . TRP A 1 90 ? -3.057 11.914 -11.443 1.00 78.62 90 TRP A N 1
ATOM 734 C CA . TRP A 1 90 ? -3.419 13.185 -10.821 1.00 78.62 90 TRP A CA 1
ATOM 735 C C . TRP A 1 90 ? -3.090 14.383 -11.724 1.00 78.62 90 TRP A C 1
ATOM 737 O O . TRP A 1 90 ? -3.938 15.259 -11.926 1.00 78.62 90 TRP A O 1
ATOM 747 N N . ARG A 1 91 ? -1.891 14.417 -12.315 1.00 77.62 91 ARG A N 1
ATOM 748 C CA . ARG A 1 91 ? -1.472 15.488 -13.236 1.00 77.62 91 ARG A CA 1
ATOM 749 C C . ARG A 1 91 ? -2.343 15.555 -14.488 1.00 77.62 91 ARG A C 1
ATOM 751 O O . ARG A 1 91 ? -2.741 16.648 -14.888 1.00 77.62 91 ARG A O 1
ATOM 758 N N . GLU A 1 92 ? -2.704 14.406 -15.054 1.00 76.25 92 GLU A N 1
ATOM 759 C CA . GLU A 1 92 ? -3.636 14.326 -16.186 1.00 76.25 92 GLU A CA 1
ATOM 760 C C . GLU A 1 92 ? -5.033 14.844 -15.811 1.00 76.25 92 GLU A C 1
ATOM 762 O O . GLU A 1 92 ? -5.626 15.626 -16.554 1.00 76.25 92 GLU A O 1
ATOM 767 N N . SER A 1 93 ? -5.537 14.479 -14.628 1.00 74.00 93 SER A N 1
ATOM 768 C CA . SER A 1 93 ? -6.862 14.895 -14.148 1.00 74.00 93 SER A CA 1
ATOM 769 C C . SER A 1 93 ? -6.966 16.396 -13.844 1.00 74.00 93 SER A C 1
ATOM 771 O O . SER A 1 93 ? -8.042 16.983 -13.954 1.00 74.00 93 SER A O 1
ATOM 773 N N . THR A 1 94 ? -5.846 17.028 -13.482 1.00 76.31 94 THR A N 1
ATOM 774 C CA . THR A 1 94 ? -5.771 18.451 -13.118 1.00 76.31 94 THR A CA 1
ATOM 775 C C . THR A 1 94 ? -5.322 19.349 -14.273 1.00 76.31 94 THR A C 1
ATOM 777 O O . THR A 1 94 ? -5.323 20.571 -14.129 1.00 76.31 94 THR A O 1
ATOM 780 N N . GLY A 1 95 ? -4.970 18.773 -15.430 1.00 63.59 95 GLY A N 1
ATOM 781 C CA . GLY A 1 95 ? -4.503 19.515 -16.605 1.00 63.59 95 GLY A CA 1
ATOM 782 C C . GLY A 1 95 ? -3.151 20.208 -16.404 1.00 63.59 95 GLY A C 1
ATOM 783 O O . GLY A 1 95 ? -2.813 21.116 -17.161 1.00 63.59 95 GLY A O 1
ATOM 784 N N . VAL A 1 96 ? -2.387 19.804 -15.385 1.00 60.66 96 VAL A N 1
ATOM 785 C CA . VAL A 1 96 ? -1.057 20.344 -15.076 1.00 60.66 96 VAL A CA 1
ATOM 786 C C . VAL A 1 96 ? -0.015 19.502 -15.818 1.00 60.66 96 VAL A C 1
ATOM 788 O O . VAL A 1 96 ? 0.700 18.683 -15.230 1.00 60.66 96 VAL A O 1
ATOM 791 N N . ALA A 1 97 ? 0.006 19.661 -17.141 1.00 51.91 97 ALA A N 1
ATOM 792 C CA . ALA A 1 97 ? 1.014 19.095 -18.035 1.00 51.91 97 ALA A CA 1
ATOM 793 C C . ALA A 1 97 ? 2.042 20.162 -18.421 1.00 51.91 97 ALA A C 1
ATOM 795 O O . ALA A 1 97 ? 1.619 21.265 -18.839 1.00 51.91 97 ALA A O 1
#

Secondary structure (DSSP, 8-state):
-PPPPPEEEEE--TTGGG-HHHHHHHHHHHT-TTEEEEEHHHH-TTS---HHHHHHHHHH-SEEEEE---BTTB--HHHHHHHHHHHHHHHHHHT--

Foldseek 3Di:
DDDPFQEEEEEEEQCPVPDPPVVVVVVVQVVDPRYDYDYQCVVCVPLPDDQVVVVVVVVVGDHYHYDADQDPNDGDPSVVSVVVVNVVVVCVVVVVD